Protein AF-A0A0U5L2R2-F1 (afdb_monomer_lite)

Structure (mmCIF, N/CA/C/O backbone):
data_AF-A0A0U5L2R2-F1
#
_entry.id   AF-A0A0U5L2R2-F1
#
loop_
_atom_site.group_PDB
_atom_site.id
_atom_site.type_symbol
_atom_site.label_atom_id
_atom_site.label_alt_id
_atom_site.label_comp_id
_atom_site.label_asym_id
_atom_site.label_entity_id
_atom_site.label_seq_id
_atom_site.pdbx_PDB_ins_code
_atom_site.Cartn_x
_atom_site.Cartn_y
_atom_site.Cartn_z
_atom_site.occupancy
_atom_site.B_iso_or_equiv
_atom_site.auth_seq_id
_atom_site.auth_comp_id
_atom_site.auth_asym_id
_atom_site.auth_atom_id
_atom_site.pdbx_PDB_model_num
ATOM 1 N N . MET A 1 1 ? 11.480 2.769 -15.904 1.00 83.81 1 MET A N 1
ATOM 2 C CA . MET A 1 1 ? 10.230 3.040 -15.179 1.00 83.81 1 MET A CA 1
ATOM 3 C C . MET A 1 1 ? 9.357 1.802 -15.194 1.00 83.81 1 MET A C 1
ATOM 5 O O . MET A 1 1 ? 8.680 1.519 -16.179 1.00 83.81 1 MET A O 1
ATOM 9 N N . LYS A 1 2 ? 9.477 1.006 -14.134 1.00 96.38 2 LYS A N 1
ATOM 10 C CA . LYS A 1 2 ? 8.629 -0.165 -13.889 1.00 96.38 2 LYS A CA 1
ATOM 11 C C . LYS A 1 2 ? 7.274 0.276 -13.337 1.00 96.38 2 LYS A C 1
ATOM 13 O O . LYS A 1 2 ? 7.171 1.365 -12.775 1.00 96.38 2 LYS A O 1
ATOM 18 N N . LYS A 1 3 ? 6.262 -0.579 -13.470 1.00 97.56 3 LYS A N 1
ATOM 19 C CA . LYS A 1 3 ? 4.934 -0.381 -12.891 1.00 97.56 3 LYS A CA 1
ATOM 20 C C . LYS A 1 3 ? 4.657 -1.482 -11.877 1.00 97.56 3 LYS A C 1
ATOM 22 O O . LYS A 1 3 ? 4.917 -2.652 -12.139 1.00 97.56 3 LYS A O 1
ATOM 27 N N . TRP A 1 4 ? 4.127 -1.113 -10.722 1.00 98.06 4 TRP A N 1
ATOM 28 C CA . TRP A 1 4 ? 3.885 -2.029 -9.617 1.00 98.06 4 TRP A CA 1
ATOM 29 C C . TRP A 1 4 ? 2.421 -1.974 -9.223 1.00 98.06 4 TRP A C 1
ATOM 31 O O . TRP A 1 4 ? 1.864 -0.898 -9.016 1.00 98.06 4 TRP A O 1
ATOM 41 N N . PHE A 1 5 ? 1.797 -3.137 -9.109 1.00 98.00 5 PHE A N 1
ATOM 42 C CA . PHE A 1 5 ? 0.489 -3.280 -8.494 1.00 98.00 5 PHE A CA 1
ATOM 43 C C . PHE A 1 5 ? 0.647 -3.398 -6.979 1.00 98.00 5 PHE A C 1
ATOM 45 O O . PHE A 1 5 ? 1.420 -4.229 -6.500 1.00 98.00 5 PHE A O 1
ATOM 52 N N . VAL A 1 6 ? -0.111 -2.598 -6.232 1.00 97.88 6 VAL A N 1
ATOM 53 C CA . VAL A 1 6 ? -0.121 -2.584 -4.767 1.00 97.88 6 VAL A CA 1
ATOM 54 C C . VAL A 1 6 ? -1.535 -2.870 -4.282 1.00 97.88 6 VAL A C 1
ATOM 56 O O . VAL A 1 6 ? -2.483 -2.194 -4.677 1.00 97.88 6 VAL A O 1
ATOM 59 N N . SER A 1 7 ? -1.671 -3.850 -3.391 1.00 97.88 7 SER A N 1
ATOM 60 C CA . SER A 1 7 ? -2.901 -4.134 -2.651 1.00 97.88 7 SER A CA 1
ATOM 61 C C . SER A 1 7 ? -2.670 -3.861 -1.175 1.00 97.88 7 SER A C 1
ATOM 63 O O . SER A 1 7 ? -1.698 -4.358 -0.601 1.00 97.88 7 SER A O 1
ATOM 65 N N . TYR A 1 8 ? -3.554 -3.093 -0.547 1.00 95.44 8 TYR A N 1
ATOM 66 C CA . TYR A 1 8 ? -3.409 -2.685 0.846 1.00 95.44 8 TYR A CA 1
ATOM 67 C C . TYR A 1 8 ? -4.768 -2.535 1.529 1.00 95.44 8 TYR A C 1
ATOM 69 O O . TYR A 1 8 ? -5.796 -2.326 0.888 1.00 95.44 8 TYR A O 1
ATOM 77 N N . VAL A 1 9 ? -4.770 -2.658 2.851 1.00 94.50 9 VAL A N 1
ATOM 78 C CA . VAL A 1 9 ? -5.935 -2.429 3.704 1.00 94.50 9 VAL A CA 1
ATOM 79 C C . VAL A 1 9 ? -5.735 -1.133 4.462 1.00 94.50 9 VAL A C 1
ATOM 81 O O . VAL A 1 9 ? -4.665 -0.908 5.023 1.00 94.50 9 VAL A O 1
ATOM 84 N N . VAL A 1 10 ? -6.782 -0.317 4.509 1.00 93.25 10 VAL A N 1
ATOM 85 C CA . VAL A 1 10 ? -6.884 0.839 5.398 1.00 93.25 10 VAL A CA 1
ATOM 86 C C . VAL A 1 10 ? -7.898 0.517 6.489 1.00 93.25 10 VAL A C 1
ATOM 88 O O . VAL A 1 10 ? -9.012 0.080 6.188 1.00 93.25 10 VAL A O 1
ATOM 91 N N . LYS A 1 11 ? -7.527 0.726 7.752 1.00 89.44 11 LYS A N 1
ATOM 92 C CA . LYS A 1 11 ? -8.379 0.487 8.921 1.00 89.44 11 LYS A CA 1
ATOM 93 C C . LYS A 1 11 ? -8.333 1.695 9.865 1.00 89.44 11 LYS A C 1
ATOM 95 O O . LYS A 1 11 ? -7.592 1.655 10.844 1.00 89.44 11 LYS A O 1
ATOM 100 N N . PRO A 1 12 ? -9.127 2.744 9.592 1.00 83.81 12 PRO A N 1
ATOM 101 C CA . PRO A 1 12 ? -9.234 3.884 10.490 1.00 83.81 12 PRO A CA 1
ATOM 102 C C . PRO A 1 12 ? -9.895 3.467 11.809 1.00 83.81 12 PRO A C 1
ATOM 104 O O . PRO A 1 12 ? -10.808 2.629 11.820 1.00 83.81 12 PRO A O 1
ATOM 107 N N . GLN A 1 13 ? -9.477 4.054 12.926 1.00 82.38 13 GLN A N 1
ATOM 108 C CA . GLN A 1 13 ? -10.037 3.749 14.238 1.00 82.38 13 GLN A CA 1
ATOM 109 C C . GLN A 1 13 ? -11.557 3.993 14.269 1.00 82.38 13 GLN A C 1
ATOM 111 O O . GLN A 1 13 ? -12.058 5.053 13.897 1.00 82.38 13 GLN A O 1
ATOM 116 N N . GLY A 1 14 ? -12.312 2.984 14.718 1.00 80.88 14 GLY A N 1
ATOM 117 C CA . GLY A 1 14 ? -13.775 3.057 14.804 1.00 80.88 14 GLY A CA 1
ATOM 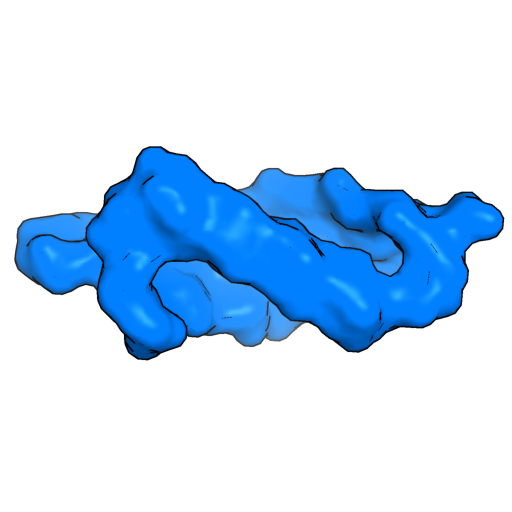118 C C . GLY A 1 14 ? -14.514 2.957 13.463 1.00 80.88 14 GLY A C 1
ATOM 119 O O . GLY A 1 14 ? -15.727 3.151 13.442 1.00 80.88 14 GLY A O 1
ATOM 120 N N . GLN A 1 15 ? -13.821 2.642 12.363 1.00 82.56 15 GLN A N 1
ATOM 121 C CA . GLN A 1 15 ? -14.418 2.452 11.038 1.00 82.56 15 GLN A CA 1
ATOM 122 C C . GLN A 1 15 ? -14.208 1.027 10.512 1.00 82.56 15 GLN A C 1
ATOM 124 O O . GLN A 1 15 ? -13.338 0.281 10.970 1.00 82.56 15 GLN A O 1
ATOM 129 N N . GLU A 1 16 ? -15.020 0.644 9.528 1.00 87.19 16 GLU A N 1
ATOM 130 C CA . GLU A 1 16 ? -14.800 -0.594 8.783 1.00 87.19 16 GLU A CA 1
ATOM 131 C C . GLU A 1 16 ? -13.492 -0.528 7.990 1.00 87.19 16 GLU A C 1
ATOM 1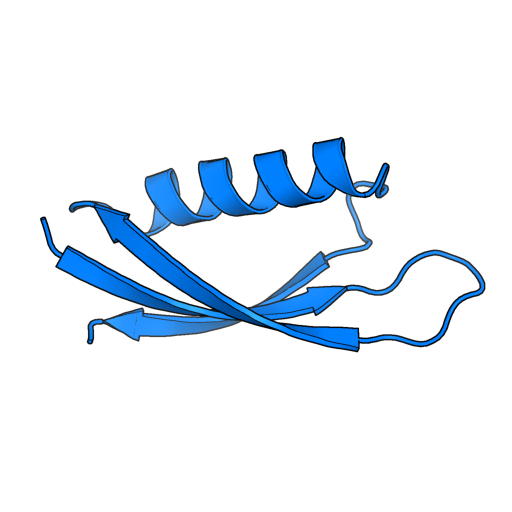33 O O . GLU A 1 16 ? -13.100 0.523 7.473 1.00 87.19 16 GLU A O 1
ATOM 138 N N . HIS A 1 17 ? -12.825 -1.676 7.871 1.00 89.62 17 HIS A N 1
ATOM 139 C CA . HIS A 1 17 ? -11.638 -1.779 7.038 1.00 89.62 17 HIS A CA 1
ATOM 140 C C . HIS A 1 17 ? -12.024 -1.729 5.556 1.00 89.62 17 HIS A C 1
ATOM 142 O O . HIS A 1 17 ? -13.062 -2.252 5.148 1.00 89.62 17 HIS A O 1
ATOM 148 N N . LYS A 1 18 ? -11.160 -1.137 4.732 1.00 91.44 18 LYS A N 1
ATOM 149 C CA . LYS A 1 18 ? -11.316 -1.105 3.276 1.00 91.44 18 LYS A CA 1
ATOM 150 C C . LYS A 1 18 ? -10.083 -1.685 2.614 1.00 91.44 18 LYS A C 1
ATOM 152 O O . LYS A 1 18 ? -8.969 -1.286 2.936 1.00 91.44 18 LYS A O 1
ATOM 157 N N . THR A 1 19 ? -10.298 -2.595 1.671 1.00 95.19 19 THR A N 1
ATOM 158 C CA . THR A 1 19 ? -9.236 -3.066 0.777 1.00 95.19 19 THR A CA 1
ATOM 159 C C . THR A 1 19 ? -9.187 -2.147 -0.434 1.00 95.19 19 THR A C 1
ATOM 161 O O . THR A 1 19 ? -10.221 -1.873 -1.045 1.00 95.19 19 THR A O 1
ATOM 164 N N . LEU A 1 20 ? -7.999 -1.648 -0.751 1.00 94.75 20 LEU A N 1
ATOM 165 C CA . LEU A 1 20 ? -7.737 -0.721 -1.841 1.00 94.75 20 LEU A CA 1
ATOM 166 C C . LEU A 1 20 ? -6.591 -1.242 -2.708 1.00 94.75 20 LEU A C 1
ATOM 168 O O . LEU A 1 20 ? -5.750 -2.033 -2.270 1.00 94.75 20 LEU A O 1
ATOM 172 N N . HIS A 1 21 ? -6.572 -0.774 -3.953 1.00 96.69 21 HIS A N 1
ATOM 173 C CA . HIS A 1 21 ? -5.581 -1.160 -4.944 1.00 96.69 21 HIS A CA 1
ATOM 174 C C . HIS A 1 21 ? -5.084 0.063 -5.702 1.00 9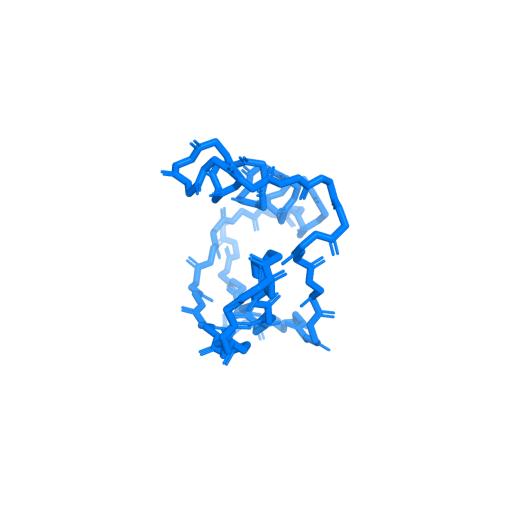6.69 21 HIS A C 1
ATOM 176 O O . HIS A 1 21 ? -5.864 0.973 -5.994 1.00 96.69 21 HIS A O 1
ATOM 182 N N . ALA A 1 22 ? -3.804 0.060 -6.060 1.00 96.69 22 ALA A N 1
ATOM 183 C CA . ALA A 1 22 ? -3.202 1.114 -6.860 1.00 96.69 22 ALA A CA 1
ATOM 184 C C . ALA A 1 22 ? -2.096 0.583 -7.766 1.00 96.69 22 ALA A C 1
ATOM 186 O O . ALA A 1 22 ? -1.538 -0.492 -7.540 1.00 96.69 22 ALA A O 1
ATOM 187 N N . PHE A 1 23 ? -1.779 1.380 -8.783 1.00 97.31 23 PHE A N 1
ATOM 188 C CA . PHE A 1 23 ? -0.551 1.234 -9.542 1.00 97.31 23 PHE A CA 1
ATOM 189 C C . PHE A 1 23 ? 0.389 2.379 -9.183 1.00 97.31 23 PHE A C 1
ATOM 191 O O . PHE A 1 23 ? -0.028 3.536 -9.216 1.00 97.31 23 PHE A O 1
ATOM 198 N N . ILE A 1 24 ? 1.636 2.044 -8.868 1.00 97.00 24 ILE A N 1
ATOM 199 C CA . ILE A 1 24 ? 2.724 3.004 -8.655 1.00 97.00 24 ILE A CA 1
ATOM 200 C C . ILE A 1 24 ? 3.819 2.754 -9.690 1.00 97.00 24 ILE A C 1
ATOM 202 O O . ILE A 1 24 ? 3.939 1.645 -10.219 1.00 97.00 24 ILE A O 1
ATOM 206 N N . GLU A 1 25 ? 4.595 3.779 -10.016 1.00 97.19 25 GLU A N 1
ATOM 207 C CA . GLU A 1 25 ? 5.607 3.719 -11.067 1.00 97.19 25 GLU A CA 1
ATOM 208 C C . GLU A 1 25 ? 6.956 4.153 -10.505 1.00 97.19 25 GLU A C 1
ATOM 210 O O . GLU A 1 25 ? 7.025 5.139 -9.790 1.00 97.19 25 GLU A O 1
ATOM 215 N N . GLY A 1 26 ? 8.015 3.420 -10.844 1.00 95.94 26 GLY A N 1
ATOM 216 C CA . GLY A 1 26 ? 9.385 3.723 -10.435 1.00 95.94 26 GLY A CA 1
ATOM 217 C C . GLY A 1 26 ? 10.252 2.471 -10.408 1.00 95.94 26 GLY A C 1
ATOM 218 O O . GLY A 1 26 ? 9.761 1.344 -10.519 1.00 95.94 26 GLY A O 1
ATOM 219 N N . ASP A 1 27 ? 11.567 2.653 -10.389 1.00 95.62 27 ASP A N 1
ATOM 220 C CA . ASP A 1 27 ? 12.503 1.547 -10.611 1.00 95.62 27 ASP A CA 1
ATOM 221 C C . ASP A 1 27 ? 12.829 0.757 -9.328 1.00 95.62 27 ASP A C 1
ATOM 223 O O . ASP A 1 27 ? 13.091 -0.454 -9.434 1.00 95.62 27 ASP A O 1
ATOM 227 N N . ASP A 1 28 ? 12.735 1.415 -8.164 1.00 95.94 28 ASP A N 1
ATOM 228 C CA . ASP A 1 28 ? 12.836 0.849 -6.813 1.00 95.94 28 ASP A CA 1
ATOM 229 C C . ASP A 1 28 ? 11.446 0.783 -6.161 1.00 95.94 28 ASP A C 1
ATOM 231 O O . ASP A 1 28 ? 10.778 1.792 -5.960 1.00 95.94 28 ASP A O 1
ATOM 235 N N . VAL A 1 29 ? 10.988 -0.425 -5.844 1.00 95.00 29 VAL A N 1
ATOM 236 C CA . VAL A 1 29 ? 9.645 -0.635 -5.296 1.00 95.00 29 VAL A CA 1
ATOM 237 C C . VAL A 1 29 ? 9.509 -0.152 -3.853 1.00 95.00 29 VAL A C 1
ATOM 239 O O . VAL A 1 29 ? 8.415 0.242 -3.456 1.00 95.00 29 VAL A O 1
ATOM 242 N N . GLU A 1 30 ? 10.580 -0.188 -3.060 1.00 95.62 30 GLU A N 1
ATOM 243 C CA . GLU A 1 30 ? 10.518 0.172 -1.642 1.00 95.62 30 GLU A CA 1
ATOM 244 C C . GLU A 1 30 ? 10.389 1.688 -1.469 1.00 95.62 30 GLU A C 1
ATOM 246 O O . GLU A 1 30 ? 9.574 2.150 -0.662 1.00 95.62 30 GLU A O 1
ATOM 251 N N . GLU A 1 31 ? 11.134 2.461 -2.264 1.00 96.62 31 GLU A N 1
ATOM 252 C CA . GLU A 1 31 ? 11.070 3.926 -2.268 1.00 96.62 31 GLU A CA 1
ATOM 253 C C . GLU A 1 31 ? 9.685 4.419 -2.708 1.00 96.62 31 GLU A C 1
ATOM 255 O O . GLU A 1 31 ? 9.025 5.168 -1.978 1.00 96.62 31 GLU A O 1
ATOM 260 N N . GLU A 1 32 ? 9.194 3.922 -3.846 1.00 96.31 32 GLU A N 1
ATOM 261 C CA . GLU A 1 32 ? 7.898 4.334 -4.393 1.00 96.31 32 GLU A CA 1
ATOM 262 C C . GLU A 1 32 ? 6.736 3.920 -3.489 1.00 96.31 32 GLU A C 1
ATOM 264 O O . GLU A 1 32 ? 5.795 4.690 -3.272 1.00 96.31 32 GLU A O 1
ATOM 269 N N . LEU A 1 33 ? 6.794 2.716 -2.908 1.00 96.12 33 LEU A N 1
ATOM 270 C CA . LEU A 1 33 ? 5.777 2.262 -1.964 1.00 96.12 33 LEU A CA 1
ATOM 271 C C . LEU A 1 33 ? 5.776 3.130 -0.704 1.00 96.12 33 LEU A C 1
ATOM 273 O O . LEU A 1 33 ? 4.704 3.482 -0.212 1.00 96.12 33 LEU A O 1
ATOM 277 N N . THR A 1 34 ? 6.949 3.502 -0.191 1.00 94.94 34 THR A N 1
ATOM 278 C CA . THR A 1 34 ? 7.061 4.360 0.996 1.00 94.94 34 THR A CA 1
ATOM 279 C C . THR A 1 34 ? 6.452 5.735 0.735 1.00 94.94 34 THR A C 1
ATOM 281 O O . THR A 1 34 ? 5.616 6.191 1.522 1.00 94.94 34 THR A O 1
ATOM 284 N N . ALA A 1 35 ? 6.805 6.370 -0.386 1.00 95.62 35 ALA A N 1
ATOM 285 C CA . ALA A 1 35 ? 6.252 7.663 -0.783 1.00 95.62 35 ALA A CA 1
ATOM 286 C C . ALA A 1 35 ? 4.729 7.593 -0.980 1.00 95.62 35 ALA A C 1
ATOM 288 O O . ALA A 1 35 ? 3.988 8.447 -0.483 1.00 95.62 35 ALA A O 1
ATOM 289 N N . TYR A 1 36 ? 4.249 6.536 -1.638 1.00 95.19 36 TYR A N 1
ATOM 290 C CA . TYR A 1 36 ? 2.828 6.303 -1.860 1.00 95.19 36 TYR A CA 1
ATOM 291 C C . TYR A 1 36 ? 2.049 6.143 -0.547 1.00 95.19 36 TYR A C 1
ATOM 293 O O . TYR A 1 36 ? 1.062 6.846 -0.319 1.00 95.19 36 TYR A O 1
ATOM 301 N N . ILE A 1 37 ? 2.498 5.257 0.347 1.00 92.81 37 ILE A N 1
ATOM 302 C CA . ILE A 1 37 ? 1.827 4.995 1.629 1.00 92.81 37 ILE A CA 1
ATOM 303 C C . ILE A 1 37 ? 1.836 6.247 2.513 1.00 92.81 37 ILE A C 1
ATOM 305 O O . ILE A 1 37 ? 0.826 6.536 3.157 1.00 92.81 37 ILE A O 1
ATOM 309 N N . TYR A 1 38 ? 2.926 7.020 2.512 1.00 92.50 38 TYR A N 1
ATOM 310 C CA . TYR A 1 38 ? 2.988 8.302 3.215 1.00 92.50 38 TYR A CA 1
ATOM 311 C C . TYR A 1 38 ? 1.952 9.301 2.675 1.00 92.50 38 TYR A C 1
ATOM 313 O O . TYR A 1 38 ? 1.192 9.879 3.452 1.00 92.50 38 TYR A O 1
ATOM 321 N N . GLY A 1 39 ? 1.835 9.435 1.351 1.00 93.38 39 GLY A N 1
ATOM 322 C CA . GLY A 1 39 ? 0.830 10.298 0.724 1.00 93.38 39 GLY A CA 1
ATOM 323 C C . GLY A 1 39 ? -0.612 9.904 1.064 1.00 93.38 39 GLY A C 1
ATOM 324 O O . GLY A 1 39 ? -1.447 10.773 1.322 1.00 93.38 39 GLY A O 1
ATOM 325 N N . ILE A 1 40 ? -0.913 8.602 1.128 1.00 91.31 40 ILE A N 1
ATOM 326 C CA . ILE A 1 40 ? -2.234 8.112 1.552 1.00 91.31 40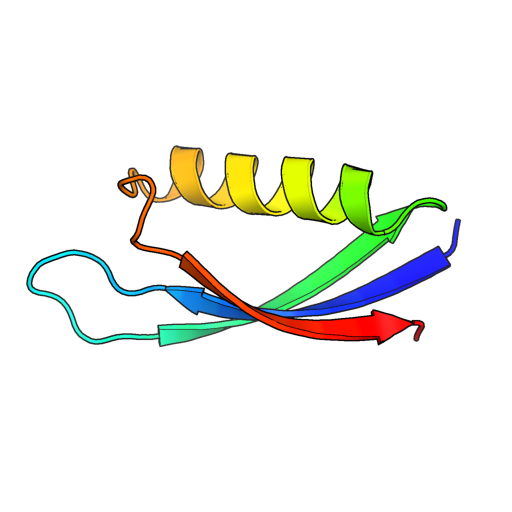 ILE A CA 1
ATOM 327 C C . ILE A 1 40 ? -2.514 8.464 3.017 1.00 91.31 40 ILE A C 1
ATOM 329 O O . ILE A 1 40 ? -3.625 8.903 3.327 1.00 91.31 40 ILE A O 1
ATOM 333 N N . LYS A 1 41 ? -1.526 8.313 3.910 1.00 89.88 41 LYS A N 1
ATOM 334 C CA . LYS A 1 41 ? -1.673 8.669 5.331 1.00 89.88 41 LYS A CA 1
ATOM 335 C C . LYS A 1 41 ? -2.018 10.143 5.513 1.00 89.88 41 LYS A C 1
ATOM 337 O O . LYS A 1 41 ? -2.985 10.446 6.208 1.00 89.88 41 LYS A O 1
ATOM 342 N N . GLU A 1 42 ? -1.300 11.031 4.831 1.00 91.19 42 GLU A N 1
ATOM 343 C CA . GLU A 1 42 ? -1.554 12.476 4.871 1.00 91.19 42 GLU A CA 1
ATOM 344 C C . GLU A 1 42 ? -2.945 12.828 4.322 1.00 91.19 42 GLU A C 1
ATOM 346 O O . GLU A 1 42 ? -3.712 13.551 4.961 1.00 91.19 42 GLU A O 1
ATOM 351 N N . LEU A 1 43 ? -3.316 12.269 3.163 1.00 89.31 43 LEU A N 1
ATOM 352 C CA . LEU A 1 43 ? -4.603 12.547 2.517 1.00 89.31 43 LEU A CA 1
ATOM 353 C C . LEU A 1 43 ? -5.795 12.116 3.382 1.00 89.31 43 LEU A C 1
ATOM 355 O O . LEU A 1 43 ? -6.821 12.797 3.425 1.00 89.31 43 LEU A O 1
ATOM 359 N N . MET A 1 44 ? -5.668 10.970 4.049 1.00 86.81 44 MET A N 1
ATOM 360 C CA . MET A 1 44 ? -6.742 10.358 4.827 1.00 86.81 44 MET A CA 1
ATOM 361 C C . MET A 1 44 ? -6.681 10.696 6.324 1.00 86.81 44 MET A C 1
ATOM 363 O O . MET A 1 44 ? -7.596 10.311 7.049 1.00 86.81 44 MET A O 1
ATOM 367 N N . LYS A 1 45 ? -5.659 11.443 6.772 1.00 87.44 45 LYS A N 1
ATOM 368 C CA . LYS A 1 45 ? -5.384 11.756 8.186 1.00 87.44 45 LYS A CA 1
ATOM 369 C C . LYS A 1 45 ? -5.315 10.497 9.054 1.00 87.44 45 LYS A C 1
ATOM 371 O O . LYS A 1 45 ? -5.958 10.426 10.099 1.00 87.44 45 LYS A O 1
ATOM 376 N N . LEU A 1 46 ? -4.584 9.499 8.564 1.00 84.31 46 LEU A N 1
ATOM 377 C CA . LEU A 1 46 ? -4.459 8.196 9.210 1.00 84.31 46 LEU A CA 1
ATOM 378 C C . LEU A 1 46 ? -3.288 8.169 10.187 1.00 84.31 46 LEU A C 1
ATOM 380 O O . LEU A 1 46 ? -2.214 8.701 9.903 1.00 84.31 46 LEU A O 1
ATOM 384 N N . GLU A 1 47 ? -3.476 7.458 11.290 1.00 79.25 47 GLU A N 1
ATOM 385 C CA . GLU A 1 47 ? -2.405 7.120 12.221 1.00 79.25 47 GLU A CA 1
ATOM 386 C C . GLU A 1 47 ? -1.477 6.039 11.639 1.00 79.25 47 GLU A C 1
ATOM 388 O O . GLU A 1 47 ? -1.796 5.316 10.687 1.00 79.25 47 GLU A O 1
ATOM 393 N N . THR A 1 48 ? -0.276 5.918 12.213 1.00 64.19 48 THR A N 1
ATOM 394 C CA . THR A 1 48 ? 0.822 5.130 11.620 1.00 64.19 48 THR A CA 1
ATOM 395 C C . THR A 1 48 ? 0.469 3.651 11.392 1.00 64.19 48 THR A C 1
ATOM 397 O O . THR A 1 48 ? 0.937 3.072 10.407 1.00 64.19 48 THR A O 1
ATOM 400 N N . GLU A 1 49 ? -0.374 3.066 12.246 1.00 72.25 49 GLU A N 1
ATOM 401 C CA . GLU A 1 49 ? -0.764 1.644 12.241 1.00 72.25 49 GLU A CA 1
ATOM 402 C C . GLU A 1 49 ? -2.019 1.333 11.400 1.00 72.25 49 GLU A C 1
ATOM 404 O O . GLU A 1 49 ? -2.461 0.186 11.337 1.00 72.25 49 GLU A O 1
ATOM 409 N N . GLU A 1 50 ? -2.607 2.322 10.723 1.00 85.56 50 GLU A N 1
ATOM 410 C CA . GLU A 1 50 ? -3.909 2.165 10.056 1.00 85.56 50 GLU A CA 1
ATOM 411 C C . GLU A 1 50 ? -3.817 1.692 8.597 1.00 85.56 50 GLU A C 1
ATOM 413 O O . GLU A 1 50 ? -4.841 1.589 7.918 1.00 85.56 50 GLU A O 1
ATOM 418 N N . ILE A 1 51 ? -2.613 1.374 8.103 1.00 92.19 51 ILE A N 1
ATOM 419 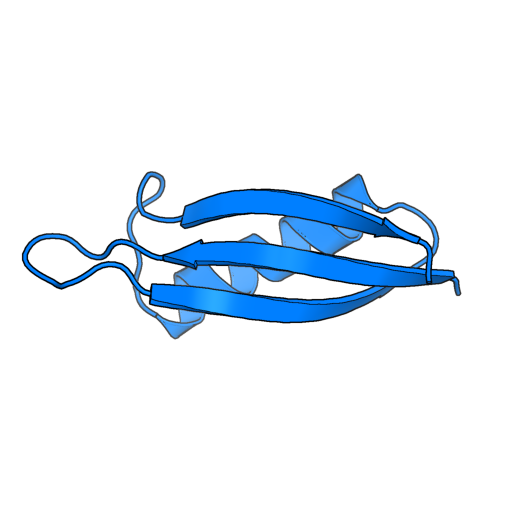C CA . ILE A 1 51 ? -2.399 0.815 6.762 1.00 92.19 51 ILE A CA 1
ATOM 420 C C . ILE A 1 51 ? -1.581 -0.472 6.840 1.00 92.19 51 ILE A C 1
ATOM 422 O O . ILE A 1 51 ? -0.510 -0.509 7.439 1.00 92.19 51 ILE A O 1
ATOM 426 N N . THR A 1 52 ? -2.058 -1.523 6.176 1.00 92.50 52 THR A N 1
ATOM 427 C CA . THR A 1 52 ? -1.334 -2.790 6.007 1.00 92.50 52 THR A CA 1
ATOM 428 C C . THR A 1 52 ? -1.217 -3.126 4.527 1.00 92.50 52 THR A C 1
ATOM 430 O O . THR A 1 52 ? -2.227 -3.295 3.845 1.00 92.50 52 THR A O 1
ATOM 433 N N . VAL A 1 53 ? 0.010 -3.247 4.021 1.00 94.31 53 VAL A N 1
ATOM 434 C CA . VAL A 1 53 ? 0.257 -3.712 2.650 1.00 94.31 53 VAL A CA 1
ATOM 435 C C . VAL A 1 53 ? 0.072 -5.227 2.603 1.00 94.31 53 VAL A C 1
ATOM 437 O O . VAL A 1 53 ? 0.664 -5.953 3.397 1.00 94.31 53 VAL A O 1
ATOM 440 N N . LEU A 1 54 ? -0.766 -5.700 1.681 1.00 95.69 54 LEU A N 1
ATOM 441 C CA . LEU A 1 54 ? -1.057 -7.123 1.497 1.00 95.69 54 LEU A CA 1
ATOM 442 C C . LEU A 1 54 ? -0.142 -7.757 0.451 1.00 95.69 54 LEU A C 1
ATOM 444 O O . LEU A 1 54 ? 0.358 -8.861 0.647 1.00 95.69 54 LEU A O 1
ATOM 4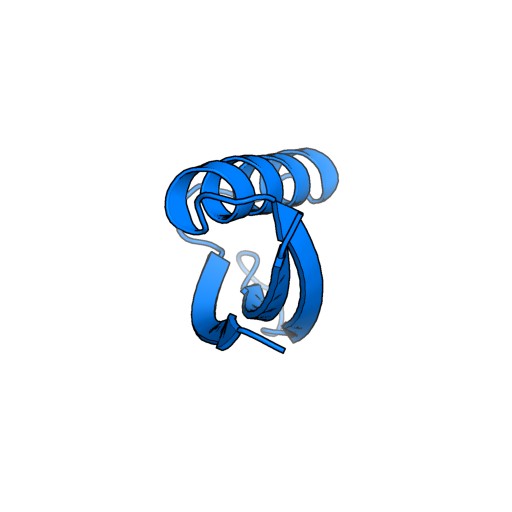48 N N . SER A 1 55 ? 0.046 -7.077 -0.680 1.00 97.00 55 SER A N 1
ATOM 449 C CA . SER A 1 55 ? 0.859 -7.586 -1.782 1.00 97.00 55 SER A CA 1
ATOM 450 C C . SER A 1 55 ? 1.393 -6.458 -2.645 1.00 97.00 55 SER A C 1
ATOM 452 O O . SER A 1 55 ? 0.688 -5.480 -2.903 1.00 97.00 55 SER A O 1
ATOM 454 N N . VAL A 1 56 ? 2.598 -6.664 -3.169 1.00 97.12 56 VAL A N 1
ATOM 455 C CA . VAL A 1 56 ? 3.201 -5.820 -4.199 1.00 97.12 56 VAL A CA 1
ATOM 456 C C . VAL A 1 56 ? 3.711 -6.720 -5.316 1.00 97.12 56 VAL A C 1
ATOM 458 O O . VAL A 1 56 ? 4.290 -7.774 -5.050 1.00 97.12 56 VAL A O 1
ATOM 461 N N . SER A 1 57 ? 3.446 -6.369 -6.570 1.00 97.50 57 SER A N 1
ATOM 462 C CA . SER A 1 57 ? 3.840 -7.187 -7.723 1.00 97.50 57 SER A CA 1
ATOM 463 C C . SER A 1 57 ? 4.224 -6.318 -8.911 1.00 97.50 57 SER A C 1
ATOM 465 O O . SER A 1 57 ? 3.547 -5.336 -9.203 1.00 97.50 57 SER A O 1
ATOM 467 N N . LEU A 1 58 ? 5.308 -6.687 -9.593 1.00 96.69 58 LEU A N 1
ATOM 468 C CA . LEU A 1 58 ? 5.709 -6.074 -10.859 1.00 96.69 58 LEU A CA 1
ATOM 469 C C . LEU A 1 58 ? 4.705 -6.472 -11.951 1.00 96.69 58 LEU A C 1
ATOM 471 O O . LEU A 1 58 ? 4.383 -7.658 -12.059 1.00 96.69 58 LEU A O 1
ATOM 475 N N . VAL A 1 59 ? 4.226 -5.501 -12.733 1.00 93.81 59 VAL A N 1
ATOM 476 C CA . VAL A 1 59 ? 3.234 -5.697 -13.807 1.00 93.81 59 VAL A CA 1
ATOM 477 C C . VAL A 1 59 ? 3.693 -5.141 -15.146 1.00 93.81 59 VAL A C 1
ATOM 479 O O . VAL A 1 59 ? 4.446 -4.141 -15.158 1.00 93.81 59 VAL A O 1
#

pLDDT: mean 91.95, std 6.64, range [64.19, 98.06]

Foldseek 3Di:
DWKKKWWKWFAAPPDDIDIDIDIWDDDDPVVRVVVVVVVVCVVVVGDPPRMDTDDMDTD

Sequence (59 aa):
MKKWFVSYVVKPQGQEHKTLHAFIEGDDVEEELTAYIYGIKELMKLETEEITVLSVSLV

Organism: NCBI:txid1619313

Secondary structure (DSSP, 8-state):
--EEEEEEEE--TTS--EEEEEEEE-S-HHHHHHHHHHHHHHHHT--TTSEEEEEEEE-

Radius of gyration: 11.63 Å; chains: 1; bounding box: 28×20×30 Å